Protein AF-0000000083315817 (afdb_homodimer)

Structure (mmCIF, N/CA/C/O backbone):
data_AF-0000000083315817-model_v1
#
loop_
_entity.id
_entity.type
_entity.pdbx_description
1 polymer 'Type II toxin-antitoxin system VapB family antitoxin'
#
loop_
_atom_site.group_PDB
_atom_site.id
_atom_site.type_symbol
_atom_site.label_atom_id
_atom_site.label_alt_id
_atom_site.label_comp_id
_atom_site.label_asym_id
_atom_site.label_entity_id
_atom_site.label_seq_id
_atom_site.pdbx_PDB_ins_code
_atom_site.Cartn_x
_atom_site.Cartn_y
_atom_site.Cartn_z
_atom_site.occupancy
_atom_site.B_iso_or_equiv
_atom_site.auth_seq_id
_atom_site.auth_comp_id
_atom_site.auth_asym_id
_atom_site.auth_atom_id
_atom_site.pdbx_PDB_model_num
ATOM 1 N N . MET A 1 1 ? 5.855 -12.477 -16.562 1 81.88 1 MET A N 1
ATOM 2 C CA . MET A 1 1 ? 6.496 -13.617 -15.906 1 81.88 1 MET A CA 1
ATOM 3 C C . MET A 1 1 ? 5.508 -14.367 -15.016 1 81.88 1 MET A C 1
ATOM 5 O O . MET A 1 1 ? 4.656 -13.742 -14.375 1 81.88 1 MET A O 1
ATOM 9 N N . ARG A 1 2 ? 5.57 -15.672 -15.18 1 90.31 2 ARG A N 1
ATOM 10 C CA . ARG A 1 2 ? 4.695 -16.484 -14.344 1 90.31 2 ARG A CA 1
ATOM 11 C C . ARG A 1 2 ? 5.289 -16.656 -12.945 1 90.31 2 ARG A C 1
ATOM 13 O O . ARG A 1 2 ? 6.488 -16.891 -12.805 1 90.31 2 ARG A O 1
ATOM 20 N N . THR A 1 3 ? 4.445 -16.438 -11.906 1 89.5 3 THR A N 1
ATOM 21 C CA . THR A 1 3 ? 4.875 -16.578 -10.516 1 89.5 3 THR A CA 1
ATOM 22 C C . THR A 1 3 ? 4.02 -17.609 -9.789 1 89.5 3 THR A C 1
ATOM 24 O O . THR A 1 3 ? 2.791 -17.5 -9.773 1 89.5 3 THR A O 1
ATOM 27 N N . ASN A 1 4 ? 4.773 -18.562 -9.234 1 91.94 4 ASN A N 1
ATOM 28 C CA . ASN A 1 4 ? 4.133 -19.578 -8.406 1 91.94 4 ASN A CA 1
ATOM 29 C C . ASN A 1 4 ? 4.473 -19.391 -6.93 1 91.94 4 ASN A C 1
ATOM 31 O O . ASN A 1 4 ? 5.605 -19.625 -6.512 1 91.94 4 ASN A O 1
ATOM 35 N N . VAL A 1 5 ? 3.463 -18.906 -6.227 1 93.31 5 VAL A N 1
ATOM 36 C CA . VAL A 1 5 ? 3.754 -18.562 -4.836 1 93.31 5 VAL A CA 1
ATOM 37 C C . VAL A 1 5 ? 2.604 -19.016 -3.941 1 93.31 5 VAL A C 1
ATOM 39 O O . VAL A 1 5 ? 1.459 -19.109 -4.391 1 93.31 5 VAL A O 1
ATOM 42 N N . VAL A 1 6 ? 3.006 -19.375 -2.689 1 94.88 6 VAL A N 1
ATOM 43 C CA . VAL A 1 6 ? 2.004 -19.688 -1.674 1 94.88 6 VAL A CA 1
ATOM 44 C C . VAL A 1 6 ? 1.582 -18.422 -0.954 1 94.88 6 VAL A C 1
ATOM 46 O O . VAL A 1 6 ? 2.416 -17.719 -0.37 1 94.88 6 VAL A O 1
ATOM 49 N N . ILE A 1 7 ? 0.255 -18.094 -1.147 1 94.62 7 ILE A N 1
ATOM 50 C CA . ILE A 1 7 ? -0.28 -16.875 -0.54 1 94.62 7 ILE A CA 1
ATOM 51 C C . ILE A 1 7 ? -1.338 -17.25 0.499 1 94.62 7 ILE A C 1
ATOM 53 O O . ILE A 1 7 ? -2.086 -18.203 0.319 1 94.62 7 ILE A O 1
ATOM 57 N N . ASP A 1 8 ? -1.273 -16.516 1.624 1 95.81 8 ASP A N 1
ATOM 58 C CA . ASP A 1 8 ? -2.332 -16.672 2.615 1 95.81 8 ASP A CA 1
ATOM 59 C C . ASP A 1 8 ? -3.707 -16.453 1.993 1 95.81 8 ASP A C 1
ATOM 61 O O . ASP A 1 8 ? -4.008 -15.352 1.523 1 95.81 8 ASP A O 1
ATOM 65 N N . GLU A 1 9 ? -4.535 -17.453 2.107 1 94.94 9 GLU A N 1
ATOM 66 C CA . GLU A 1 9 ? -5.848 -17.406 1.471 1 94.94 9 GLU A CA 1
ATOM 67 C C . GLU A 1 9 ? -6.723 -16.312 2.072 1 94.94 9 GLU A C 1
ATOM 69 O O . GLU A 1 9 ? -7.453 -15.633 1.353 1 94.94 9 GLU A O 1
ATOM 74 N N . GLN A 1 10 ? -6.656 -16.203 3.33 1 96.38 10 GLN A N 1
ATOM 75 C CA . GLN A 1 10 ? -7.453 -15.195 4.012 1 96.38 10 GLN A CA 1
ATOM 76 C C . GLN A 1 10 ? -7.023 -13.789 3.598 1 96.38 10 GLN A C 1
ATOM 78 O O . GLN A 1 10 ? -7.863 -12.914 3.381 1 96.38 10 GLN A O 1
ATOM 83 N N . LEU A 1 11 ? -5.758 -13.586 3.486 1 97 11 LEU A N 1
ATOM 84 C CA . LEU A 1 11 ? -5.195 -12.312 3.068 1 97 11 LEU A CA 1
ATOM 85 C C . LEU A 1 11 ? -5.637 -11.961 1.651 1 97 11 LEU A C 1
ATOM 87 O O . LEU A 1 11 ? -6.062 -10.836 1.391 1 97 11 LEU A O 1
ATOM 91 N N .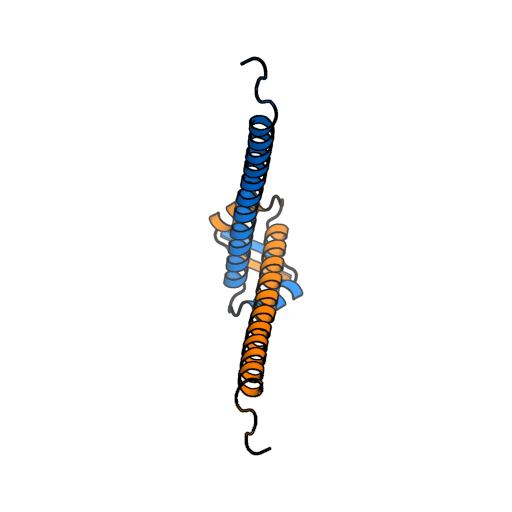 MET A 1 12 ? -5.629 -12.938 0.796 1 96.69 12 MET A N 1
ATOM 92 C CA . MET A 1 12 ? -6.023 -12.75 -0.597 1 96.69 12 MET A CA 1
ATOM 93 C C . MET A 1 12 ? -7.512 -12.438 -0.702 1 96.69 12 MET A C 1
ATOM 95 O O . MET A 1 12 ? -7.91 -11.531 -1.437 1 96.69 12 MET A O 1
ATOM 99 N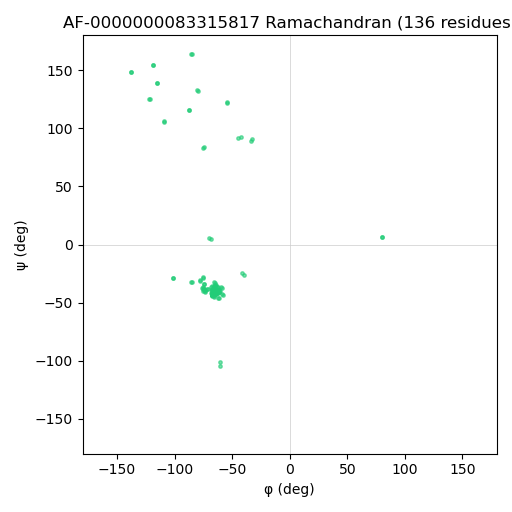 N . ALA A 1 13 ? -8.297 -13.172 0.07 1 96.31 13 ALA A N 1
ATOM 100 C CA . ALA A 1 13 ? -9.75 -12.984 0.051 1 96.31 13 ALA A CA 1
ATOM 101 C C . ALA A 1 13 ? -10.125 -11.578 0.519 1 96.31 13 ALA A C 1
ATOM 103 O O . ALA A 1 13 ? -10.984 -10.93 -0.083 1 96.31 13 ALA A O 1
ATOM 104 N N . GLN A 1 14 ? -9.43 -11.164 1.504 1 97.81 14 GLN A N 1
ATOM 105 C CA . GLN A 1 14 ? -9.695 -9.836 2.045 1 97.81 14 GLN A CA 1
ATOM 106 C C . GLN A 1 14 ? -9.305 -8.75 1.047 1 97.81 14 GLN A C 1
ATOM 108 O O . GLN A 1 14 ? -10.047 -7.773 0.862 1 97.81 14 GLN A O 1
ATOM 113 N N . ALA A 1 15 ? -8.211 -8.875 0.369 1 98.19 15 ALA A N 1
ATOM 114 C CA . ALA A 1 15 ? -7.73 -7.906 -0.613 1 98.19 15 ALA A CA 1
ATOM 115 C C . ALA A 1 15 ? -8.672 -7.828 -1.813 1 98.19 15 ALA A C 1
ATOM 117 O O . ALA A 1 15 ? -8.945 -6.742 -2.322 1 98.19 15 ALA A O 1
ATOM 118 N N . LEU A 1 16 ? -9.195 -9 -2.141 1 96.94 16 LEU A N 1
ATOM 119 C CA . LEU A 1 16 ? -10.141 -9.055 -3.246 1 96.94 16 LEU A CA 1
ATOM 120 C C . LEU A 1 16 ? -11.43 -8.312 -2.895 1 96.94 16 LEU A C 1
ATOM 122 O O . LEU A 1 16 ? -11.93 -7.52 -3.691 1 96.94 16 LEU A O 1
ATOM 126 N N . ALA A 1 17 ? -11.859 -8.516 -1.736 1 96.81 17 ALA A N 1
ATOM 127 C CA . ALA A 1 17 ? -13.117 -7.938 -1.277 1 96.81 17 ALA A CA 1
ATOM 128 C C . ALA A 1 17 ? -13.016 -6.418 -1.181 1 96.81 17 ALA A C 1
ATOM 130 O O . ALA A 1 17 ? -13.938 -5.703 -1.588 1 96.81 17 ALA A O 1
ATOM 131 N N . LEU A 1 18 ? -11.891 -5.977 -0.734 1 97 18 LEU A N 1
ATOM 132 C CA . LEU A 1 18 ? -11.734 -4.555 -0.456 1 97 18 LEU A CA 1
ATOM 133 C C . LEU A 1 18 ? -11.336 -3.795 -1.717 1 97 18 LEU A C 1
ATOM 135 O O . LEU A 1 18 ? -11.68 -2.623 -1.878 1 97 18 LEU A O 1
ATOM 139 N N . SER A 1 19 ? -10.617 -4.355 -2.617 1 96.75 19 SER A N 1
ATOM 140 C CA . SER A 1 19 ? -10.078 -3.672 -3.789 1 96.75 19 SER A CA 1
ATOM 141 C C . SER A 1 19 ? -11.156 -3.488 -4.859 1 96.75 19 SER A C 1
ATOM 143 O O . SER A 1 19 ? -11.055 -2.586 -5.695 1 96.75 19 SER A O 1
ATOM 145 N N . GLY A 1 20 ? -12.102 -4.438 -4.902 1 95.25 20 GLY A N 1
ATOM 146 C CA . GLY A 1 20 ? -13.133 -4.402 -5.922 1 95.25 20 GLY A CA 1
ATOM 147 C C . GLY A 1 20 ? -12.664 -4.949 -7.262 1 95.25 20 GLY A C 1
ATOM 148 O O . GLY A 1 20 ? -13.336 -4.758 -8.281 1 95.25 20 GLY A O 1
ATOM 149 N N . LEU A 1 21 ? -11.531 -5.457 -7.254 1 96.31 21 LEU A N 1
ATOM 150 C CA . LEU A 1 21 ? -11.008 -6.047 -8.477 1 96.31 21 LEU A CA 1
ATOM 151 C C . LEU A 1 21 ? -11.469 -7.492 -8.625 1 96.31 21 LEU A C 1
ATOM 153 O O . LEU A 1 21 ? -11.859 -8.125 -7.645 1 96.31 21 LEU A O 1
ATOM 157 N N . ARG A 1 22 ? -11.359 -8.016 -9.781 1 95 22 ARG A N 1
ATOM 158 C CA . ARG A 1 22 ? -12.008 -9.281 -10.086 1 95 22 ARG A CA 1
ATOM 159 C C . ARG A 1 22 ? -11 -10.43 -10.047 1 95 22 ARG A C 1
ATOM 161 O O . ARG A 1 22 ? -11.367 -11.57 -9.766 1 95 22 ARG A O 1
ATOM 168 N N . THR A 1 23 ? -9.727 -10.086 -10.359 1 95.5 23 THR A N 1
ATOM 169 C CA . THR A 1 23 ? -8.781 -11.18 -10.477 1 95.5 23 THR A CA 1
ATOM 170 C C . THR A 1 23 ? -7.656 -11.047 -9.453 1 95.5 23 THR A C 1
ATOM 172 O O . THR A 1 23 ? -7.297 -9.938 -9.062 1 95.5 23 THR A O 1
ATOM 175 N N . LYS A 1 24 ? -7.129 -12.141 -9.148 1 94.31 24 LYS A N 1
ATOM 176 C CA . LYS A 1 24 ? -6 -12.18 -8.227 1 94.31 24 LYS A CA 1
ATOM 177 C C . LYS A 1 24 ? -4.797 -11.43 -8.797 1 94.31 24 LYS A C 1
ATOM 179 O O . LYS A 1 24 ? -4.09 -10.727 -8.07 1 94.31 24 LYS A O 1
ATOM 184 N N . ARG A 1 25 ? -4.645 -11.562 -10.086 1 95.31 25 ARG A N 1
ATOM 185 C CA . ARG A 1 25 ? -3.551 -10.875 -10.766 1 95.31 25 ARG A CA 1
ATOM 186 C C . ARG A 1 25 ? -3.678 -9.359 -10.625 1 95.31 25 ARG A C 1
ATOM 188 O O . ARG A 1 25 ? -2.707 -8.68 -10.289 1 95.31 25 ARG A O 1
ATOM 195 N N . ALA A 1 26 ? -4.859 -8.914 -10.852 1 96.94 26 ALA A N 1
ATOM 196 C CA . ALA A 1 26 ? -5.109 -7.473 -10.773 1 96.94 26 ALA A CA 1
ATOM 197 C C . ALA A 1 26 ? -4.906 -6.961 -9.352 1 96.94 26 ALA A C 1
ATOM 199 O O . ALA A 1 26 ? -4.344 -5.883 -9.148 1 96.94 26 ALA A O 1
ATOM 200 N N . VAL A 1 27 ? -5.301 -7.727 -8.391 1 97.75 27 VAL A N 1
ATOM 201 C CA . VAL A 1 27 ? -5.18 -7.348 -6.984 1 97.75 27 VAL A CA 1
ATOM 202 C C . VAL A 1 27 ? -3.707 -7.305 -6.586 1 97.75 27 VAL A C 1
ATOM 204 O O . VAL A 1 27 ? -3.258 -6.355 -5.945 1 97.75 27 VAL A O 1
ATOM 207 N N . ILE A 1 28 ? -2.949 -8.258 -6.98 1 97.56 28 ILE A N 1
ATOM 208 C CA . ILE A 1 28 ? -1.533 -8.344 -6.645 1 97.56 28 ILE A CA 1
ATOM 209 C C . ILE A 1 28 ? -0.776 -7.191 -7.305 1 97.56 28 ILE A C 1
ATOM 211 O O . ILE A 1 28 ? 0.06 -6.547 -6.668 1 97.56 28 ILE A O 1
ATOM 215 N N . GLU A 1 29 ? -1.152 -6.926 -8.523 1 97.56 29 GLU A N 1
ATOM 216 C CA . GLU A 1 29 ? -0.488 -5.828 -9.219 1 97.56 29 GLU A CA 1
ATOM 217 C C . GLU A 1 29 ? -0.802 -4.484 -8.562 1 97.56 29 GLU A C 1
ATOM 219 O O . GLU A 1 29 ? 0.084 -3.645 -8.406 1 97.56 29 GLU A O 1
ATOM 224 N N . GLU A 1 30 ? -2.008 -4.305 -8.141 1 98.19 30 GLU A N 1
ATOM 225 C CA . GLU A 1 30 ? -2.385 -3.08 -7.441 1 98.19 30 GLU A CA 1
ATOM 226 C C . GLU A 1 30 ? -1.655 -2.963 -6.105 1 98.19 30 GLU A C 1
ATOM 228 O O . GLU A 1 30 ? -1.188 -1.884 -5.738 1 98.19 30 GLU A O 1
ATOM 233 N N . ALA A 1 31 ? -1.541 -4.055 -5.41 1 98.62 31 ALA A N 1
ATOM 234 C CA . ALA A 1 31 ? -0.864 -4.102 -4.117 1 98.62 31 ALA A CA 1
ATOM 235 C C . ALA A 1 31 ? 0.617 -3.762 -4.262 1 98.62 31 ALA A C 1
ATOM 237 O O . ALA A 1 31 ? 1.165 -2.994 -3.467 1 98.62 31 ALA A O 1
ATOM 238 N N . LEU A 1 32 ? 1.197 -4.305 -5.281 1 98.31 32 LEU A N 1
ATOM 239 C CA . LEU A 1 32 ? 2.611 -4.039 -5.531 1 98.31 32 LEU A CA 1
ATOM 240 C C . LEU A 1 32 ? 2.836 -2.578 -5.895 1 98.31 32 LEU A C 1
ATOM 242 O O . LEU A 1 32 ? 3.793 -1.957 -5.426 1 98.31 32 LEU A O 1
ATOM 246 N N . ARG A 1 33 ? 1.927 -2.039 -6.68 1 98.56 33 ARG A N 1
ATOM 247 C CA . ARG A 1 33 ? 2.037 -0.635 -7.059 1 98.56 33 ARG A CA 1
ATOM 248 C C . ARG A 1 33 ? 1.924 0.274 -5.84 1 98.56 33 ARG A C 1
ATOM 250 O O . ARG A 1 33 ? 2.652 1.261 -5.727 1 98.56 33 ARG A O 1
ATOM 257 N N . LEU A 1 34 ? 1.078 -0.086 -4.992 1 98.44 34 LEU A N 1
ATOM 258 C CA . LEU A 1 34 ? 0.886 0.689 -3.77 1 98.44 34 LEU A CA 1
ATOM 259 C C . LEU A 1 34 ? 2.117 0.603 -2.873 1 98.44 34 LEU A C 1
ATOM 261 O O . LEU A 1 34 ? 2.553 1.61 -2.312 1 98.44 34 LEU A O 1
ATOM 265 N N . LEU A 1 35 ? 2.635 -0.564 -2.76 1 98.5 35 LEU A N 1
ATOM 266 C CA . LEU A 1 35 ? 3.842 -0.77 -1.966 1 98.5 35 LEU A CA 1
ATOM 267 C C . LEU A 1 35 ? 4.988 0.088 -2.488 1 98.5 35 LEU A C 1
ATOM 269 O O . LEU A 1 35 ? 5.68 0.746 -1.71 1 98.5 35 LEU A O 1
ATOM 273 N N . ILE A 1 36 ? 5.117 0.122 -3.809 1 98.5 36 ILE A N 1
ATOM 274 C CA . ILE A 1 36 ? 6.195 0.876 -4.445 1 98.5 36 ILE A CA 1
ATOM 275 C C . ILE A 1 36 ? 5.996 2.369 -4.191 1 98.5 36 ILE A C 1
ATOM 277 O O . ILE A 1 36 ? 6.934 3.068 -3.797 1 98.5 36 ILE A O 1
ATOM 281 N N . ARG A 1 37 ? 4.777 2.826 -4.355 1 98.06 37 ARG A N 1
ATOM 282 C CA . ARG A 1 37 ? 4.457 4.238 -4.16 1 98.06 37 ARG A CA 1
ATOM 283 C C . ARG A 1 37 ? 4.746 4.672 -2.729 1 98.06 37 ARG A C 1
ATOM 285 O O . ARG A 1 37 ? 5.352 5.719 -2.5 1 98.06 37 ARG A O 1
ATOM 292 N N . LEU A 1 38 ? 4.395 3.795 -1.809 1 97.44 38 LEU A N 1
ATOM 293 C CA . LEU A 1 38 ? 4.551 4.148 -0.402 1 97.44 38 LEU A CA 1
ATOM 294 C C . LEU A 1 38 ? 6.023 4.125 0.002 1 97.44 38 LEU A C 1
ATOM 296 O O . LEU A 1 38 ? 6.48 4.996 0.748 1 97.44 38 LEU A O 1
ATOM 300 N N . LYS A 1 39 ? 6.703 3.162 -0.513 1 97.38 39 LYS A N 1
ATOM 301 C CA . LYS A 1 39 ? 8.125 3.07 -0.194 1 97.38 39 LYS A CA 1
ATOM 302 C C . LYS A 1 39 ? 8.906 4.234 -0.8 1 97.38 39 LYS A C 1
ATOM 304 O O . LYS A 1 39 ? 9.82 4.77 -0.173 1 97.38 39 LYS A O 1
ATOM 309 N N . GLN A 1 40 ? 8.578 4.664 -2.006 1 97.12 40 GLN A N 1
ATOM 310 C CA . GLN A 1 40 ? 9.195 5.824 -2.639 1 97.12 40 GLN A CA 1
ATOM 311 C C . GLN A 1 40 ? 8.914 7.098 -1.843 1 97.12 40 GLN A C 1
ATOM 313 O O . GLN A 1 40 ? 9.812 7.914 -1.63 1 97.12 40 GLN A O 1
ATOM 318 N N . GLN A 1 41 ? 7.719 7.223 -1.367 1 96.75 41 GLN A N 1
ATOM 319 C CA . GLN A 1 41 ? 7.34 8.375 -0.559 1 96.75 41 GLN A CA 1
ATOM 320 C C . GLN A 1 41 ? 8.102 8.398 0.763 1 96.75 41 GLN A C 1
ATOM 322 O O . GLN A 1 41 ? 8.516 9.461 1.231 1 96.75 41 GLN A O 1
ATOM 327 N N . GLU A 1 42 ? 8.25 7.273 1.307 1 95.25 42 GLU A N 1
ATOM 328 C CA . GLU A 1 42 ? 9 7.148 2.555 1 95.25 42 GLU A CA 1
ATOM 329 C C . GLU A 1 42 ? 10.453 7.57 2.371 1 95.25 42 GLU A C 1
ATOM 331 O O . GLU A 1 42 ? 11.031 8.211 3.25 1 95.25 42 GLU A O 1
ATOM 336 N N . GLN A 1 43 ? 10.969 7.215 1.23 1 94.31 43 GLN A N 1
ATOM 337 C CA . GLN A 1 43 ? 12.344 7.59 0.928 1 94.31 43 GLN A CA 1
ATOM 338 C C . GLN A 1 43 ? 12.484 9.102 0.769 1 94.31 43 GLN A C 1
ATOM 340 O O . GLN A 1 43 ? 13.461 9.695 1.237 1 94.31 43 GLN A O 1
ATOM 345 N N . VAL A 1 44 ? 11.5 9.664 0.146 1 93.31 44 VAL A N 1
ATOM 346 C CA . VAL A 1 44 ? 11.5 11.102 -0.062 1 93.31 44 VAL A CA 1
ATOM 347 C C . VAL A 1 44 ? 11.344 11.82 1.279 1 93.31 44 VAL A C 1
ATOM 349 O O . VAL A 1 44 ? 12.047 12.797 1.552 1 93.31 44 VAL A O 1
ATOM 352 N N . ARG A 1 45 ? 10.469 11.32 2.164 1 94.25 45 ARG A N 1
ATOM 353 C CA . ARG A 1 45 ? 10.25 11.906 3.482 1 94.25 45 ARG A CA 1
ATOM 354 C C . ARG A 1 45 ? 11.508 11.82 4.34 1 94.25 45 ARG A C 1
ATOM 356 O O . ARG A 1 45 ? 11.836 12.758 5.062 1 94.25 45 ARG A O 1
ATOM 363 N N . ALA A 1 46 ? 12.141 10.703 4.191 1 91.81 46 ALA A N 1
ATOM 364 C CA . ALA A 1 46 ? 13.367 10.492 4.953 1 91.81 46 ALA A CA 1
ATOM 365 C C . ALA A 1 46 ? 14.445 11.484 4.535 1 91.81 46 ALA A C 1
ATOM 367 O O . ALA A 1 46 ? 15.18 12.008 5.379 1 91.81 46 ALA A O 1
ATOM 368 N N . LEU A 1 47 ? 14.484 11.836 3.271 1 89.94 47 LEU A N 1
ATOM 369 C CA . LEU A 1 47 ? 15.469 12.773 2.736 1 89.94 47 LEU A CA 1
ATOM 370 C C . LEU A 1 47 ? 15.141 14.203 3.146 1 89.94 47 LEU A C 1
ATOM 372 O O . LEU A 1 47 ? 16.031 14.977 3.48 1 89.94 47 LEU A O 1
ATOM 376 N N . ARG A 1 48 ? 13.852 14.484 3.133 1 88.38 48 ARG A N 1
ATOM 377 C CA . ARG A 1 48 ? 13.406 15.82 3.533 1 88.38 48 ARG A CA 1
ATOM 378 C C . ARG A 1 48 ? 13.672 16.062 5.016 1 88.38 48 ARG A C 1
ATOM 380 O O . ARG A 1 48 ? 14.031 17.172 5.414 1 88.38 48 ARG A O 1
ATOM 387 N N . GLY A 1 49 ? 13.461 15.047 5.773 1 85.5 49 GLY A N 1
ATOM 388 C CA . GLY A 1 49 ? 13.766 15.164 7.191 1 85.5 49 GLY A CA 1
ATOM 389 C C . GLY A 1 49 ? 15.227 15.453 7.469 1 85.5 49 GLY A C 1
ATOM 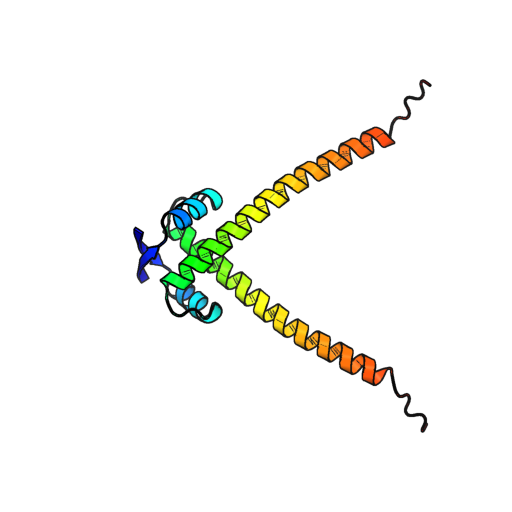390 O O . GLY A 1 49 ? 15.555 16.266 8.328 1 85.5 49 GLY A O 1
ATOM 391 N N . GLN A 1 50 ? 15.914 14.82 6.711 1 86.56 50 GLN A N 1
ATOM 392 C CA . GLN A 1 50 ? 17.344 15.023 6.859 1 86.56 50 GLN A CA 1
ATOM 393 C C . GLN A 1 50 ? 17.75 16.438 6.43 1 86.56 50 GLN A C 1
ATOM 395 O O . GLN A 1 50 ? 18.594 17.062 7.074 1 86.56 50 GLN A O 1
ATOM 400 N N . LEU A 1 51 ? 17.094 16.922 5.418 1 84.38 51 LEU A N 1
ATOM 401 C CA . LEU A 1 51 ? 17.406 18.25 4.895 1 84.38 51 LEU A CA 1
ATOM 402 C C . LEU A 1 51 ? 16.891 19.328 5.832 1 84.38 51 LEU A C 1
ATOM 404 O O . LEU A 1 51 ? 17.547 20.359 6.023 1 84.38 51 LEU A O 1
ATOM 408 N N . SER A 1 52 ? 15.672 19.109 6.379 1 78.38 52 SER A N 1
ATOM 409 C CA . SER A 1 52 ? 15.078 20.078 7.305 1 78.38 52 SER A CA 1
ATOM 410 C C . SER A 1 52 ? 15.875 20.172 8.602 1 78.38 52 SER A C 1
ATOM 412 O O . SER A 1 52 ? 16.031 21.25 9.164 1 78.38 52 SER A O 1
ATOM 414 N N . TRP A 1 53 ? 16.344 19.141 9.016 1 80.62 53 TRP A N 1
ATOM 415 C CA . TRP A 1 53 ? 17.172 19.125 10.211 1 80.62 53 TRP A CA 1
ATOM 416 C C . TRP A 1 53 ? 18.484 19.891 9.984 1 80.62 53 TRP A C 1
ATOM 418 O O . TRP A 1 53 ? 18.938 20.625 10.859 1 80.62 53 TRP A O 1
ATOM 428 N N . GLU A 1 54 ? 18.891 19.734 8.805 1 75.25 54 GLU A N 1
ATOM 429 C CA . GLU A 1 54 ? 20.109 20.438 8.445 1 75.25 54 GLU A CA 1
ATOM 430 C C . GLU A 1 54 ? 19.859 21.938 8.258 1 75.25 54 GLU A C 1
ATOM 432 O O . GLU A 1 54 ? 20.672 22.766 8.648 1 75.25 54 GLU A O 1
ATOM 437 N N . GLY A 1 55 ? 18.766 22.203 7.699 1 71.31 55 GLY A N 1
ATOM 438 C CA . GLY A 1 55 ? 18.406 23.609 7.512 1 71.31 55 GLY A CA 1
ATOM 439 C C . GLY A 1 55 ? 18.188 24.344 8.812 1 71.31 55 GLY A C 1
ATOM 440 O O . GLY A 1 55 ? 18.641 25.469 8.977 1 71.31 55 GLY A O 1
ATOM 441 N N . ASP A 1 56 ? 17.562 23.688 9.664 1 76 56 ASP A N 1
ATOM 442 C CA . ASP A 1 56 ? 17.312 24.281 10.969 1 76 56 ASP A CA 1
ATOM 443 C C . ASP A 1 56 ? 18.594 24.469 11.758 1 76 56 ASP A C 1
ATOM 445 O O . ASP A 1 56 ? 18.797 25.5 12.406 1 76 56 ASP A O 1
ATOM 449 N N . LEU A 1 57 ? 19.484 23.484 11.781 1 70.69 57 LEU A N 1
ATOM 450 C CA . LEU A 1 57 ? 20.766 23.578 12.477 1 70.69 57 LEU A CA 1
ATOM 451 C C . LEU A 1 57 ? 21.594 24.734 11.945 1 70.69 57 LEU A C 1
ATOM 453 O O . LEU A 1 57 ? 22.25 25.438 12.711 1 70.69 57 LEU A O 1
ATOM 457 N N . ASN A 1 58 ? 21.531 24.953 10.68 1 69.88 58 ASN A N 1
ATOM 458 C CA . ASN A 1 58 ? 22.266 26.047 10.055 1 69.88 58 ASN A CA 1
ATOM 459 C C . ASN A 1 58 ? 21.672 27.406 10.406 1 69.88 58 ASN A C 1
ATOM 461 O O . ASN A 1 58 ? 22.391 28.375 10.648 1 69.88 58 ASN A O 1
ATOM 465 N N . ALA A 1 59 ? 20.391 27.359 10.445 1 68.25 59 ALA A N 1
ATOM 466 C CA . ALA A 1 59 ? 19.688 28.594 10.797 1 68.25 59 ALA A CA 1
ATOM 467 C C . ALA A 1 59 ? 19.953 28.984 12.25 1 68.25 59 ALA A C 1
ATOM 469 O O . ALA A 1 59 ? 20.172 30.156 12.555 1 68.25 59 ALA A O 1
ATOM 470 N N . LEU A 1 60 ? 19.938 28.031 13.172 1 68.44 60 LEU A N 1
ATOM 471 C CA . LEU A 1 60 ? 20.234 28.281 14.578 1 68.44 60 LEU A CA 1
ATOM 472 C C . LEU A 1 60 ? 21.688 28.703 14.773 1 68.44 60 LEU A C 1
ATOM 474 O O . LEU A 1 60 ? 21.984 29.547 15.633 1 68.44 60 LEU A O 1
ATOM 478 N N . ARG A 1 61 ? 22.484 28.172 13.945 1 70.12 61 ARG A N 1
ATOM 479 C CA . ARG A 1 61 ? 23.891 28.562 14.023 1 70.12 61 ARG A CA 1
ATOM 480 C C . ARG A 1 61 ? 24.109 29.969 13.461 1 70.12 61 ARG A C 1
ATOM 482 O O . ARG A 1 61 ? 24.938 30.719 13.977 1 70.12 61 ARG A O 1
ATOM 489 N N . GLN A 1 62 ? 23.406 30.344 12.516 1 67.38 62 GLN A N 1
ATOM 490 C CA . GLN A 1 62 ? 23.531 31.688 11.93 1 67.38 62 GLN A CA 1
ATOM 491 C C . GLN A 1 62 ? 22.891 32.75 12.828 1 67.38 62 GLN A C 1
ATOM 493 O O . GLN A 1 62 ? 23.344 33.906 12.836 1 67.38 62 GLN A O 1
ATOM 498 N N . ASP A 1 63 ? 21.75 32.375 13.484 1 61.59 63 ASP A N 1
ATOM 499 C CA . ASP A 1 63 ? 21.078 33.344 14.352 1 61.59 63 ASP A CA 1
ATOM 500 C C . ASP A 1 63 ? 21.828 33.531 15.672 1 61.59 63 ASP A C 1
ATOM 502 O O . ASP A 1 63 ? 21.562 34.469 16.422 1 61.59 63 ASP A O 1
ATOM 506 N N . ARG A 1 64 ? 22.5 32.562 16.125 1 61.06 64 ARG A N 1
ATOM 507 C CA . ARG A 1 64 ? 23.25 32.75 17.359 1 61.06 64 ARG A CA 1
ATOM 508 C C . ARG A 1 64 ? 24.297 33.875 17.172 1 61.06 64 ARG A C 1
ATOM 510 O O . ARG A 1 64 ? 24.391 34.75 18.016 1 61.06 64 ARG A O 1
ATOM 517 N N . LEU A 1 65 ? 25.609 33.594 16.953 1 51.75 65 LEU A N 1
ATOM 518 C CA . LEU A 1 65 ? 26.766 34.438 17.312 1 51.75 65 LEU A CA 1
ATOM 519 C C . LEU A 1 65 ? 26.891 35.625 16.359 1 51.75 65 LEU A C 1
ATOM 521 O O . LEU A 1 65 ? 27.156 35.438 15.164 1 51.75 65 LEU A O 1
ATOM 525 N N . PRO A 1 66 ? 26.141 36.75 16.609 1 54 66 PRO A N 1
ATOM 526 C CA . PRO A 1 66 ? 26.734 37.938 16.016 1 54 66 PRO A CA 1
ATOM 527 C C . PRO A 1 66 ? 28.234 38.031 16.25 1 54 66 PRO A C 1
ATOM 529 O O . PRO A 1 66 ? 28.719 37.688 17.344 1 54 66 PRO A O 1
ATOM 532 N N . ASP A 1 67 ? 29.109 37.562 15.438 1 51.38 67 ASP A N 1
ATOM 533 C CA . ASP A 1 67 ? 30.516 37.844 15.727 1 51.38 67 ASP A CA 1
ATOM 534 C C . ASP A 1 67 ? 30.656 39.219 16.391 1 51.38 67 ASP A C 1
ATOM 536 O O . ASP A 1 67 ? 30.219 40.25 15.836 1 51.38 67 ASP A O 1
ATOM 540 N N . PRO A 1 68 ? 30.609 39.219 17.828 1 53.47 68 PRO A N 1
ATOM 541 C CA . PRO A 1 68 ? 30.797 40.531 18.469 1 53.47 68 PRO A CA 1
ATOM 542 C C . PRO A 1 68 ? 31.891 41.375 17.812 1 53.47 68 PRO A C 1
ATOM 544 O O . PRO A 1 68 ? 32.156 42.5 18.234 1 53.47 68 PRO A O 1
ATOM 547 N N . VAL A 1 69 ? 32.75 40.531 17.188 1 51.81 69 VAL A N 1
ATOM 548 C CA . VAL A 1 69 ? 33.938 41.344 16.969 1 51.81 69 VAL A CA 1
ATOM 549 C C . VAL A 1 69 ? 33.656 42.406 15.914 1 51.81 69 VAL A C 1
ATOM 551 O O . VAL A 1 69 ? 34.531 43.219 15.555 1 51.81 69 VAL A O 1
ATOM 554 N N . LYS A 1 70 ? 32.281 42.562 15.375 1 40 70 LYS A N 1
ATOM 555 C CA . LYS A 1 70 ? 32.406 43.875 14.766 1 40 70 LYS A CA 1
ATOM 556 C C . LYS A 1 70 ? 32.062 45 15.75 1 40 70 LYS A C 1
ATOM 558 O O . LYS A 1 70 ? 31.172 44.844 16.594 1 40 70 LYS A O 1
ATOM 563 N N . MET B 1 1 ? -2.455 -21.297 0.321 1 82.06 1 MET B N 1
ATOM 564 C CA . MET B 1 1 ? -2.943 -21.625 -1.017 1 82.06 1 MET B CA 1
ATOM 565 C C . MET B 1 1 ? -1.918 -21.234 -2.078 1 82.06 1 MET B C 1
ATOM 567 O O . MET B 1 1 ? -1.24 -20.219 -1.952 1 82.06 1 MET B O 1
ATOM 571 N N . ARG B 1 2 ? -1.759 -22.188 -2.982 1 90.5 2 ARG B N 1
ATOM 572 C CA . ARG B 1 2 ? -0.829 -21.891 -4.07 1 90.5 2 ARG B CA 1
ATOM 573 C C . ARG B 1 2 ? -1.487 -21.031 -5.141 1 90.5 2 ARG B C 1
ATOM 575 O O . ARG B 1 2 ? -2.641 -21.266 -5.508 1 90.5 2 ARG B O 1
ATOM 582 N N . THR B 1 3 ? -0.774 -19.969 -5.555 1 89.5 3 THR B N 1
ATOM 583 C CA . THR B 1 3 ? -1.276 -19.062 -6.582 1 89.5 3 THR B CA 1
ATOM 584 C C . THR B 1 3 ? -0.319 -19 -7.77 1 89.5 3 THR B C 1
ATOM 586 O O . THR B 1 3 ? 0.874 -18.734 -7.598 1 89.5 3 THR B O 1
ATOM 589 N N . ASN B 1 4 ? -0.946 -19.281 -8.922 1 92.12 4 ASN B N 1
ATOM 590 C CA . ASN B 1 4 ? -0.215 -19.172 -10.18 1 92.12 4 ASN B CA 1
ATOM 591 C C . ASN B 1 4 ? -0.693 -17.984 -11.008 1 92.12 4 ASN B C 1
ATOM 593 O O . ASN B 1 4 ? -1.796 -18 -11.555 1 92.12 4 ASN B O 1
ATOM 597 N N . VAL B 1 5 ? 0.172 -16.984 -10.992 1 93.5 5 VAL B N 1
ATOM 598 C CA . VAL B 1 5 ? -0.278 -15.75 -11.641 1 93.5 5 VAL B CA 1
ATOM 599 C C . VAL B 1 5 ? 0.859 -15.156 -12.469 1 93.5 5 VAL B C 1
ATOM 601 O O . VAL B 1 5 ? 2.035 -15.375 -12.164 1 93.5 5 VAL B O 1
ATOM 604 N N . VAL B 1 6 ? 0.427 -14.484 -13.578 1 94.94 6 VAL B N 1
ATOM 605 C CA . VAL B 1 6 ? 1.383 -13.734 -14.383 1 94.94 6 VAL B CA 1
ATOM 606 C C . VAL B 1 6 ? 1.527 -12.32 -13.828 1 94.94 6 VAL B C 1
ATOM 608 O O . VAL B 1 6 ? 0.546 -11.578 -13.734 1 94.94 6 VAL B O 1
ATOM 611 N N . ILE B 1 7 ? 2.789 -12.055 -13.344 1 94.62 7 ILE B N 1
ATOM 612 C CA . ILE B 1 7 ? 3.062 -10.742 -12.758 1 94.62 7 ILE B CA 1
ATOM 613 C C . ILE B 1 7 ? 4.086 -10 -13.609 1 94.62 7 ILE B C 1
ATOM 615 O O . ILE B 1 7 ? 4.996 -10.609 -14.172 1 94.62 7 ILE B O 1
ATOM 619 N N . ASP B 1 8 ? 3.812 -8.688 -13.773 1 95.75 8 ASP B N 1
ATOM 620 C CA . ASP B 1 8 ? 4.805 -7.852 -14.445 1 95.75 8 ASP B CA 1
ATOM 621 C C . ASP B 1 8 ? 6.168 -7.961 -13.766 1 95.75 8 ASP B C 1
ATOM 623 O O . ASP B 1 8 ? 6.316 -7.59 -12.594 1 95.75 8 ASP B O 1
ATOM 627 N N . GLU B 1 9 ? 7.129 -8.352 -14.539 1 95 9 GLU B N 1
ATOM 628 C CA . GLU B 1 9 ? 8.461 -8.602 -14 1 95 9 GLU B CA 1
ATOM 629 C C . GLU B 1 9 ? 9.094 -7.312 -13.469 1 95 9 GLU B C 1
ATOM 631 O O . GLU B 1 9 ? 9.758 -7.32 -12.43 1 95 9 GLU B O 1
ATOM 636 N N . GLN B 1 10 ? 8.914 -6.289 -14.188 1 96.44 10 GLN B N 1
ATOM 637 C CA . GLN B 1 10 ? 9.469 -5.004 -13.773 1 96.44 10 GLN B CA 1
ATOM 638 C C . GLN B 1 10 ? 8.844 -4.527 -12.469 1 96.44 10 GLN B C 1
ATOM 640 O O . GLN B 1 10 ? 9.547 -4.008 -11.594 1 96.44 10 GLN B O 1
ATOM 645 N N . LEU B 1 11 ? 7.586 -4.703 -12.344 1 97 11 LEU B N 1
ATOM 646 C CA . LEU B 1 11 ? 6.852 -4.324 -11.141 1 97 11 LEU B CA 1
ATOM 647 C C . LEU B 1 11 ? 7.34 -5.121 -9.938 1 97 11 LEU B C 1
ATOM 649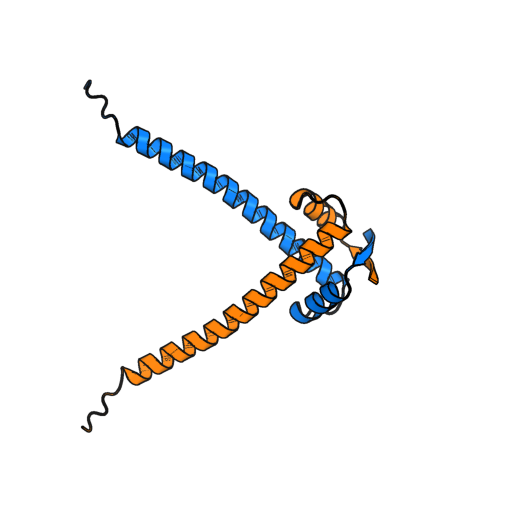 O O . LEU B 1 11 ? 7.594 -4.555 -8.875 1 97 11 LEU B O 1
ATOM 653 N N . MET B 1 12 ? 7.566 -6.383 -10.133 1 96.69 12 MET B N 1
ATOM 654 C CA . MET B 1 12 ? 8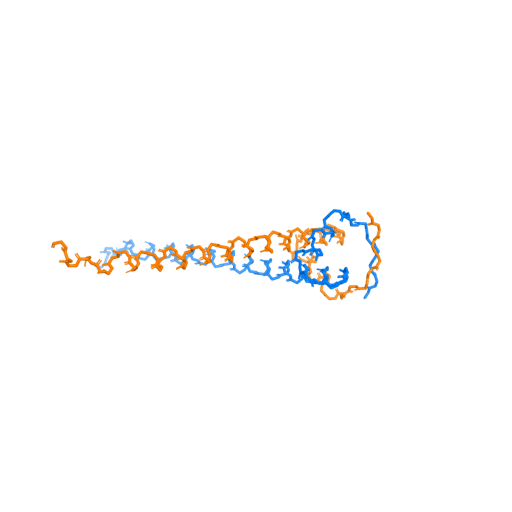.039 -7.27 -9.078 1 96.69 12 MET B CA 1
ATOM 655 C C . MET B 1 12 ? 9.453 -6.906 -8.656 1 96.69 12 MET B C 1
ATOM 657 O O . MET B 1 12 ? 9.758 -6.844 -7.461 1 96.69 12 MET B O 1
ATOM 661 N N . ALA B 1 13 ? 10.289 -6.641 -9.648 1 96.25 13 ALA B N 1
ATOM 662 C CA . ALA B 1 13 ? 11.68 -6.297 -9.383 1 96.25 13 ALA B CA 1
ATOM 663 C C . ALA B 1 13 ? 11.781 -5.004 -8.578 1 96.25 13 ALA B C 1
ATOM 665 O O . ALA B 1 13 ? 12.562 -4.918 -7.625 1 96.25 13 ALA B O 1
ATOM 666 N N . GLN B 1 14 ? 10.953 -4.098 -8.938 1 97.81 14 GLN B N 1
ATOM 667 C CA . GLN B 1 14 ? 10.945 -2.814 -8.242 1 97.81 14 GLN B CA 1
ATOM 668 C C . GLN B 1 14 ? 10.469 -2.971 -6.805 1 97.81 14 GLN B C 1
ATOM 670 O O . GLN B 1 14 ? 11.039 -2.389 -5.883 1 97.81 14 GLN B O 1
ATOM 675 N N . ALA B 1 15 ? 9.469 -3.752 -6.559 1 98.19 15 ALA B N 1
ATOM 676 C CA . ALA B 1 15 ? 8.906 -3.986 -5.227 1 98.19 15 ALA B CA 1
ATOM 677 C C . ALA B 1 15 ? 9.914 -4.703 -4.332 1 98.19 15 ALA B C 1
ATOM 679 O O . ALA B 1 15 ? 10.047 -4.371 -3.15 1 98.19 15 ALA B O 1
ATOM 680 N N . LEU B 1 16 ? 10.648 -5.586 -4.977 1 96.88 16 LEU B N 1
ATOM 681 C CA . LEU B 1 16 ? 11.68 -6.309 -4.242 1 96.88 16 LEU B CA 1
ATOM 682 C C . LEU B 1 16 ? 12.789 -5.363 -3.799 1 96.88 16 LEU B C 1
ATOM 684 O O . LEU B 1 16 ? 13.219 -5.398 -2.641 1 96.88 16 LEU B O 1
ATOM 688 N N . ALA B 1 17 ? 13.156 -4.523 -4.648 1 96.81 17 ALA B N 1
ATOM 689 C CA . ALA B 1 17 ? 14.258 -3.602 -4.398 1 96.81 17 ALA B CA 1
ATOM 690 C C . ALA B 1 17 ? 13.898 -2.602 -3.303 1 96.81 17 ALA B C 1
ATOM 692 O O . ALA B 1 17 ? 14.711 -2.314 -2.424 1 96.81 17 ALA B O 1
ATOM 693 N N . LEU B 1 18 ? 12.68 -2.178 -3.346 1 97 18 LEU B N 1
ATOM 694 C CA . LEU B 1 18 ? 12.266 -1.109 -2.443 1 97 18 LEU B CA 1
ATOM 695 C C . LEU B 1 18 ? 11.852 -1.672 -1.09 1 97 18 LEU B C 1
ATOM 697 O O . LEU B 1 18 ? 12.016 -1.011 -0.061 1 97 18 LEU B O 1
ATOM 701 N N . SER B 1 19 ? 11.312 -2.832 -1.002 1 96.69 19 SER B N 1
ATOM 702 C CA . SER B 1 19 ? 10.773 -3.398 0.23 1 96.69 19 SER B CA 1
ATOM 703 C C . SER B 1 19 ? 11.883 -3.926 1.13 1 96.69 19 SER B C 1
ATOM 705 O O . SER B 1 19 ? 11.711 -4.027 2.346 1 96.69 19 SER B O 1
ATOM 707 N N . GLY B 1 20 ? 12.969 -4.383 0.484 1 95.19 20 GLY B N 1
ATOM 708 C CA . GLY B 1 20 ? 14.062 -4.973 1.239 1 95.19 20 GLY B CA 1
ATOM 709 C C . GLY B 1 20 ? 13.812 -6.414 1.634 1 95.19 20 GLY B C 1
ATOM 710 O O . GLY B 1 20 ? 14.523 -6.969 2.473 1 95.19 20 GLY B O 1
ATOM 711 N N . LEU B 1 21 ? 12.781 -6.914 1.162 1 96.25 21 LEU B N 1
ATOM 712 C CA . LEU B 1 21 ? 12.461 -8.305 1.446 1 96.25 21 LEU B CA 1
ATOM 713 C C . LEU B 1 21 ? 13.172 -9.242 0.469 1 96.25 21 LEU B C 1
ATOM 715 O O . LEU B 1 21 ? 13.578 -8.812 -0.616 1 96.25 21 LEU B O 1
ATOM 719 N N . ARG B 1 22 ? 13.234 -10.469 0.796 1 94.88 22 ARG B N 1
ATOM 720 C CA . ARG B 1 22 ? 14.102 -11.383 0.067 1 94.88 22 ARG B CA 1
ATOM 721 C C . ARG B 1 22 ? 13.305 -12.234 -0.915 1 94.88 22 ARG B C 1
ATOM 723 O O . ARG B 1 22 ? 13.836 -12.664 -1.942 1 94.88 22 ARG B O 1
ATOM 730 N N . THR B 1 23 ? 12.008 -12.477 -0.546 1 95.38 23 THR B N 1
ATOM 731 C CA . THR B 1 23 ? 11.266 -13.414 -1.387 1 95.38 23 THR B CA 1
ATOM 732 C C . THR B 1 23 ? 10.062 -12.727 -2.021 1 95.38 23 THR B C 1
ATOM 734 O O . THR B 1 23 ? 9.492 -11.797 -1.446 1 95.38 23 THR B O 1
ATOM 737 N N . LYS B 1 24 ? 9.711 -13.273 -3.088 1 94.25 24 LYS B N 1
ATOM 738 C CA . LYS B 1 24 ? 8.531 -12.781 -3.795 1 94.25 24 LYS B CA 1
ATOM 739 C C . LYS B 1 24 ? 7.27 -12.961 -2.951 1 94.25 24 LYS B C 1
ATOM 741 O O . LYS B 1 24 ? 6.398 -12.086 -2.932 1 94.25 24 LYS B O 1
ATOM 746 N N . ARG B 1 25 ? 7.246 -14.047 -2.238 1 95.31 25 ARG B N 1
ATOM 747 C CA . ARG B 1 25 ? 6.109 -14.328 -1.366 1 95.31 25 ARG B CA 1
ATOM 748 C C . ARG B 1 25 ? 5.973 -13.266 -0.285 1 95.31 25 ARG B C 1
ATOM 750 O O . ARG B 1 25 ? 4.879 -12.742 -0.053 1 95.31 25 ARG B O 1
ATOM 757 N N . ALA B 1 26 ? 7.074 -12.961 0.295 1 96.88 26 ALA B N 1
ATOM 758 C CA . ALA B 1 26 ? 7.07 -11.969 1.366 1 96.88 26 ALA B CA 1
ATOM 759 C C . ALA B 1 26 ? 6.672 -10.594 0.84 1 96.88 26 ALA B C 1
ATOM 761 O O . ALA B 1 26 ? 5.918 -9.867 1.492 1 96.88 26 ALA B O 1
ATOM 762 N N . VAL B 1 27 ? 7.113 -10.258 -0.323 1 97.69 27 VAL B N 1
ATOM 763 C CA . VAL B 1 27 ? 6.816 -8.969 -0.936 1 97.69 27 VAL B CA 1
ATOM 764 C C . VAL B 1 27 ? 5.332 -8.883 -1.274 1 97.69 27 VAL B C 1
ATOM 766 O O . VAL B 1 27 ? 4.68 -7.879 -0.988 1 97.69 27 VAL B O 1
ATOM 769 N N . ILE B 1 28 ? 4.781 -9.914 -1.817 1 97.5 28 ILE B N 1
ATOM 770 C CA . ILE B 1 28 ? 3.379 -9.945 -2.209 1 97.5 28 ILE B CA 1
ATOM 771 C C . ILE B 1 28 ? 2.494 -9.859 -0.967 1 97.5 28 ILE B C 1
ATOM 773 O O . ILE B 1 28 ? 1.515 -9.109 -0.943 1 97.5 28 ILE B O 1
ATOM 777 N N . GLU B 1 29 ? 2.91 -10.57 0.05 1 97.5 29 GLU B N 1
ATOM 778 C CA . GLU B 1 29 ? 2.129 -10.539 1.282 1 97.5 29 GLU B CA 1
ATOM 779 C C . GLU B 1 29 ? 2.16 -9.148 1.916 1 97.5 29 GLU B C 1
ATOM 781 O O . GLU B 1 29 ? 1.136 -8.656 2.389 1 97.5 29 GLU B O 1
ATOM 786 N N . GLU B 1 30 ? 3.289 -8.508 1.878 1 98.12 30 GLU B N 1
ATOM 787 C CA . GLU B 1 30 ? 3.398 -7.148 2.398 1 98.12 30 GLU B CA 1
ATOM 788 C C . GLU B 1 30 ? 2.555 -6.176 1.581 1 98.12 30 GLU B C 1
ATOM 790 O O . GLU B 1 30 ? 1.883 -5.305 2.141 1 98.12 30 GLU B O 1
ATOM 795 N N . ALA B 1 31 ? 2.57 -6.34 0.299 1 98.56 31 ALA B N 1
ATOM 796 C CA . ALA B 1 31 ? 1.809 -5.488 -0.612 1 98.56 31 ALA B CA 1
ATOM 797 C C . ALA B 1 31 ? 0.308 -5.641 -0.379 1 98.56 31 ALA B C 1
ATOM 799 O O . ALA B 1 31 ? -0.423 -4.648 -0.332 1 98.56 31 ALA B O 1
ATOM 800 N N . LEU B 1 32 ? -0.088 -6.852 -0.194 1 98.31 32 LEU B N 1
ATOM 801 C CA . LEU B 1 32 ? -1.501 -7.117 0.053 1 98.31 32 LEU B CA 1
ATOM 802 C C . LEU B 1 32 ? -1.94 -6.531 1.39 1 98.31 32 LEU B C 1
ATOM 804 O O . LEU B 1 32 ? -3.023 -5.949 1.491 1 98.31 32 LEU B O 1
ATOM 808 N N . ARG B 1 33 ? -1.081 -6.645 2.365 1 98.56 33 ARG B N 1
ATOM 809 C CA . ARG B 1 33 ? -1.397 -6.09 3.678 1 98.56 33 ARG B CA 1
ATOM 810 C C . ARG B 1 33 ? -1.536 -4.574 3.613 1 98.56 33 ARG B C 1
ATOM 812 O O . ARG B 1 33 ? -2.432 -4 4.238 1 98.56 33 ARG B O 1
ATOM 819 N N . LEU B 1 34 ? -0.712 -3.998 2.871 1 98.44 34 LEU B N 1
ATOM 820 C CA . LEU B 1 34 ? -0.754 -2.549 2.709 1 98.44 34 LEU B CA 1
ATOM 821 C C . LEU B 1 34 ? -2.02 -2.121 1.974 1 98.44 34 LEU B C 1
ATOM 823 O O . LEU B 1 34 ? -2.664 -1.142 2.355 1 98.44 34 LEU B O 1
ATOM 827 N N . LEU B 1 35 ? -2.338 -2.852 0.955 1 98.5 35 LEU B N 1
ATOM 828 C CA . LEU B 1 35 ? -3.551 -2.572 0.194 1 98.5 35 LEU B CA 1
ATOM 829 C C . LEU B 1 35 ? -4.781 -2.637 1.092 1 98.5 35 LEU B C 1
ATOM 831 O O . LEU B 1 35 ? -5.637 -1.749 1.046 1 98.5 35 LEU B O 1
ATOM 835 N N . ILE B 1 36 ? -4.812 -3.652 1.953 1 98.5 36 ILE B N 1
ATOM 836 C CA . ILE B 1 36 ? -5.945 -3.854 2.848 1 98.5 36 ILE B CA 1
ATOM 837 C C . ILE B 1 36 ? -6.023 -2.703 3.85 1 98.5 36 ILE B C 1
ATOM 839 O O . ILE B 1 36 ? -7.094 -2.125 4.059 1 98.5 36 ILE B O 1
ATOM 843 N N . ARG B 1 37 ? -4.887 -2.338 4.398 1 98.06 37 ARG B N 1
ATOM 844 C CA . ARG B 1 37 ? -4.8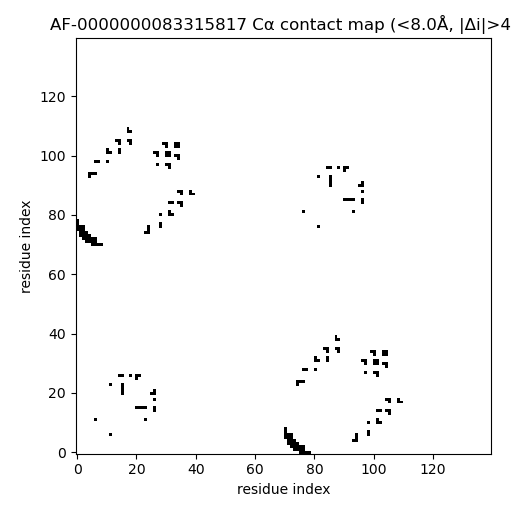28 -1.263 5.383 1 98.06 37 ARG B CA 1
ATOM 845 C C . ARG B 1 37 ? -5.297 0.058 4.781 1 98.06 37 ARG B C 1
ATOM 847 O O . ARG B 1 37 ? -6.09 0.778 5.391 1 98.06 37 ARG B O 1
ATOM 854 N N . LEU B 1 38 ? -4.883 0.272 3.551 1 97.44 38 LEU B N 1
ATOM 855 C CA . LEU B 1 38 ? -5.207 1.543 2.914 1 97.44 38 LEU B CA 1
ATOM 856 C C . LEU B 1 38 ? -6.68 1.593 2.52 1 97.44 38 LEU B C 1
ATOM 858 O O . LEU B 1 38 ? -7.336 2.625 2.68 1 97.44 38 LEU B O 1
ATOM 862 N N . LYS B 1 39 ? -7.145 0.49 2.049 1 97.38 39 LYS B N 1
ATOM 863 C CA . LYS B 1 39 ? -8.555 0.438 1.66 1 97.38 39 LYS B CA 1
ATOM 864 C C . LYS B 1 39 ? -9.461 0.562 2.877 1 97.38 39 LYS B C 1
ATOM 866 O O . LYS B 1 39 ? -10.5 1.223 2.814 1 97.38 39 LYS B O 1
ATOM 871 N N . GLN B 1 40 ? -9.125 -0.037 4.008 1 97.12 40 GLN B N 1
ATOM 872 C CA . GLN B 1 40 ? -9.883 0.093 5.25 1 97.12 40 GLN B CA 1
ATOM 873 C C . GLN B 1 40 ? -9.883 1.537 5.742 1 97.12 40 GLN B C 1
ATOM 875 O O . GLN B 1 40 ? -10.922 2.055 6.16 1 97.12 40 GLN B O 1
ATOM 880 N N . GLN B 1 41 ? -8.766 2.191 5.637 1 96.75 41 GLN B N 1
ATOM 881 C CA . GLN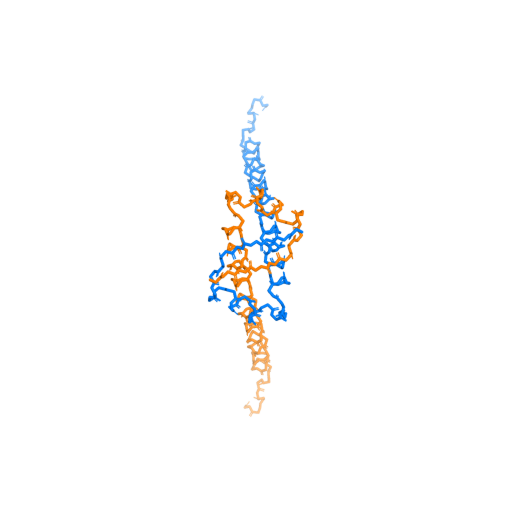 B 1 41 ? -8.648 3.59 6.039 1 96.75 41 GLN B CA 1
ATOM 882 C C . GLN B 1 41 ? -9.508 4.488 5.148 1 96.75 41 GLN B C 1
ATOM 884 O O . GLN B 1 41 ? -10.133 5.434 5.629 1 96.75 41 GLN B O 1
ATOM 889 N N . GLU B 1 42 ? -9.5 4.188 3.926 1 95.19 42 GLU B N 1
ATOM 890 C CA . GLU B 1 42 ? -10.305 4.941 2.971 1 95.19 42 GLU B CA 1
ATOM 891 C C . GLU B 1 42 ? -11.797 4.816 3.289 1 95.19 42 GLU B C 1
ATOM 893 O O . GLU B 1 42 ? -12.539 5.793 3.174 1 95.19 42 GLU B O 1
ATOM 898 N N . GLN B 1 43 ? -12.164 3.629 3.686 1 94.38 43 GLN B N 1
ATOM 899 C CA . GLN B 1 43 ? -13.555 3.398 4.047 1 94.38 43 GLN B CA 1
ATOM 900 C C . GLN B 1 43 ? -13.938 4.188 5.297 1 94.38 43 GLN B C 1
ATOM 902 O O . GLN B 1 43 ? -15.031 4.75 5.371 1 94.38 43 GLN B O 1
ATOM 907 N N . VAL B 1 44 ? -13.023 4.234 6.203 1 93.31 44 VAL B N 1
ATOM 908 C CA . VAL B 1 44 ? -13.258 4.965 7.445 1 93.31 44 VAL B CA 1
ATOM 909 C C . VAL B 1 44 ? -13.328 6.461 7.156 1 93.31 44 VAL B C 1
ATOM 911 O O . VAL B 1 44 ? -14.203 7.16 7.676 1 93.31 44 VAL B O 1
ATOM 914 N N . ARG B 1 45 ? -12.445 6.965 6.285 1 94.38 45 ARG B N 1
ATOM 915 C CA . ARG B 1 45 ? -12.43 8.375 5.914 1 94.38 45 ARG B CA 1
ATOM 916 C C . ARG B 1 45 ? -13.719 8.773 5.199 1 94.38 45 ARG B C 1
ATOM 918 O O . ARG B 1 45 ? -14.258 9.859 5.438 1 94.38 45 ARG B O 1
ATOM 925 N N . ALA B 1 46 ? -14.148 7.859 4.387 1 91.81 46 ALA B N 1
ATOM 926 C CA . ALA B 1 46 ? -15.375 8.109 3.639 1 91.81 46 ALA B CA 1
ATOM 927 C C . ALA B 1 46 ? -16.578 8.227 4.574 1 91.81 46 ALA B C 1
ATOM 929 O O . ALA B 1 46 ? -17.453 9.07 4.379 1 91.81 46 ALA B O 1
ATOM 930 N N . LEU B 1 47 ? -16.578 7.469 5.641 1 89.94 47 LEU B N 1
ATOM 931 C CA . LEU B 1 47 ? -17.672 7.469 6.613 1 89.94 47 LEU B CA 1
ATOM 932 C C . LEU B 1 47 ? -17.625 8.727 7.477 1 89.94 47 LEU B C 1
ATOM 934 O O . LEU B 1 47 ? -18.672 9.312 7.785 1 89.94 47 LEU B O 1
ATOM 938 N N . ARG B 1 48 ? -16.406 9.117 7.809 1 88.44 48 ARG B N 1
ATOM 939 C CA . ARG B 1 48 ? -16.234 10.32 8.617 1 88.44 48 ARG B CA 1
ATOM 940 C C . ARG B 1 48 ? -16.641 11.562 7.836 1 88.44 48 ARG B C 1
ATOM 942 O O . ARG B 1 48 ? -17.203 12.5 8.406 1 88.44 48 ARG B O 1
ATOM 949 N N . GLY B 1 49 ? -16.297 11.547 6.605 1 85.31 49 GLY B N 1
ATOM 950 C CA . GLY B 1 49 ? -16.719 12.664 5.766 1 85.31 49 GLY B CA 1
ATOM 951 C C . GLY B 1 49 ? -18.219 12.812 5.688 1 85.31 49 GLY B C 1
ATOM 952 O O . GLY B 1 49 ? -18.75 13.93 5.746 1 85.31 49 GLY B O 1
ATOM 953 N N . GLN B 1 50 ? -18.734 11.727 5.617 1 86.5 50 GLN B N 1
ATOM 954 C CA . GLN B 1 50 ? -20.188 11.727 5.555 1 86.5 50 GLN B CA 1
ATOM 955 C C . GLN B 1 50 ? -20.797 12.211 6.871 1 86.5 50 GLN B C 1
ATOM 957 O O . GLN B 1 50 ? -21.766 12.961 6.875 1 86.5 50 GLN B O 1
ATOM 962 N N . LEU B 1 51 ? -20.141 11.859 7.949 1 84.5 51 LEU B N 1
ATOM 963 C CA . LEU B 1 51 ? -20.641 12.227 9.273 1 84.5 51 LEU B CA 1
ATOM 964 C C . LEU B 1 51 ? -20.391 13.703 9.555 1 84.5 51 LEU B C 1
ATOM 966 O O . LEU B 1 51 ? -21.234 14.375 10.156 1 84.5 51 LEU B O 1
ATOM 970 N N . SER B 1 52 ? -19.203 14.172 9.141 1 78.5 52 SER B N 1
ATOM 971 C CA . SER B 1 52 ? -18.828 15.57 9.344 1 78.5 52 SER B CA 1
ATOM 972 C C . SER B 1 52 ? -19.734 16.5 8.531 1 78.5 52 SER B C 1
ATOM 974 O O . SER B 1 52 ? -20.094 17.578 8.992 1 78.5 52 SER B O 1
ATOM 976 N N . TRP B 1 53 ? -20.062 16.109 7.43 1 80.56 53 TRP B N 1
ATOM 977 C CA . TRP B 1 53 ? -20.969 16.875 6.586 1 80.56 53 TRP B CA 1
ATOM 978 C C . TRP B 1 53 ? -22.359 16.969 7.215 1 80.56 53 TRP B C 1
ATOM 980 O O . TRP B 1 53 ? -23 18.016 7.18 1 80.56 53 TRP B O 1
ATOM 990 N N . GLU B 1 54 ? -22.641 15.898 7.82 1 75.0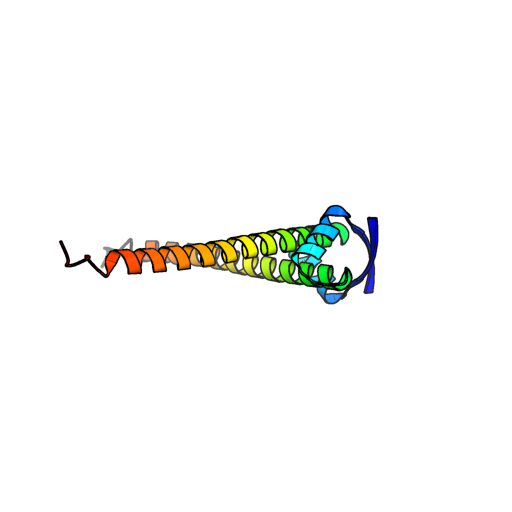6 54 GLU B N 1
ATOM 991 C CA . GLU B 1 54 ? -23.938 15.867 8.492 1 75.06 54 GLU B CA 1
ATOM 992 C C . GLU B 1 54 ? -23.922 16.688 9.781 1 75.06 54 GLU B C 1
ATOM 994 O O . GLU B 1 54 ? -24.891 17.375 10.102 1 75.06 54 GLU B O 1
ATOM 999 N N . GLY B 1 55 ? -22.859 16.609 10.438 1 71.5 55 GLY B N 1
ATOM 1000 C CA . GLY B 1 55 ? -22.719 17.375 11.664 1 71.5 55 GLY B CA 1
ATOM 1001 C C . GLY B 1 55 ? -22.719 18.875 11.422 1 71.5 55 GLY B C 1
ATOM 1002 O O . GLY B 1 55 ? -23.375 19.625 12.148 1 71.5 55 GLY B O 1
ATOM 1003 N N . ASP B 1 56 ? -22.047 19.219 10.438 1 75.94 56 ASP B N 1
ATOM 1004 C CA . ASP B 1 56 ? -22 20.641 10.094 1 75.94 56 ASP B CA 1
ATOM 1005 C C . ASP B 1 56 ? -23.359 21.156 9.625 1 75.94 56 ASP B C 1
ATOM 1007 O O . ASP B 1 56 ? -23.766 22.25 9.984 1 75.94 56 ASP B O 1
ATOM 1011 N N . LEU B 1 57 ? -24.062 20.422 8.797 1 69.56 57 LEU B N 1
ATOM 1012 C CA . LEU B 1 57 ? -25.375 20.797 8.32 1 69.56 57 LEU B CA 1
ATOM 1013 C C . LEU B 1 57 ? -26.359 20.953 9.477 1 69.56 57 LEU B C 1
ATOM 1015 O O . LEU B 1 57 ? -27.172 21.875 9.484 1 69.56 57 LEU B O 1
ATOM 1019 N N . ASN B 1 58 ? -26.25 20.141 10.453 1 69.19 58 ASN B N 1
ATOM 1020 C CA . ASN B 1 58 ? -27.109 20.219 11.625 1 69.19 58 ASN B CA 1
ATOM 1021 C C . ASN B 1 58 ? -26.766 21.422 12.5 1 69.19 58 ASN B C 1
ATOM 1023 O O . ASN B 1 58 ? -27.656 22.078 13.031 1 69.19 58 ASN B O 1
ATOM 1027 N N . ALA B 1 59 ? -25.484 21.609 12.539 1 68 59 ALA B N 1
ATOM 1028 C CA . ALA B 1 59 ? -25.031 22.75 13.32 1 68 59 ALA B CA 1
ATOM 1029 C C . ALA B 1 59 ? -25.469 24.062 12.688 1 68 59 ALA B C 1
ATOM 1031 O O . ALA B 1 59 ? -25.891 24.984 13.391 1 68 59 ALA B O 1
ATOM 1032 N N . LEU B 1 60 ? -25.359 24.219 11.391 1 67.75 60 LEU B N 1
ATOM 1033 C CA . LEU B 1 60 ? -25.797 25.422 10.672 1 67.75 60 LEU B CA 1
ATOM 1034 C C . LEU B 1 60 ? -27.312 25.594 10.758 1 67.75 60 LEU B C 1
ATOM 1036 O O . LEU B 1 60 ? -27.797 26.719 10.844 1 67.75 60 LEU B O 1
ATOM 1040 N N . ARG B 1 61 ? -27.953 24.484 10.797 1 69.88 61 ARG B N 1
ATOM 1041 C CA . ARG B 1 61 ? -29.406 24.547 10.93 1 69.88 61 ARG B CA 1
ATOM 1042 C C . ARG B 1 61 ? -29.812 24.938 12.352 1 69.88 61 ARG B C 1
ATOM 1044 O O . ARG B 1 61 ? -30.781 25.656 12.547 1 69.88 61 ARG B O 1
ATOM 1051 N N . GLN B 1 62 ? -29.094 24.547 13.289 1 67.19 62 GLN B N 1
ATOM 1052 C CA . GLN B 1 62 ? -29.406 24.875 14.68 1 67.19 62 GLN B CA 1
ATOM 1053 C C . GLN B 1 62 ? -29.031 26.328 14.992 1 67.19 62 GLN B C 1
ATOM 1055 O O . GLN B 1 62 ? -29.641 26.953 15.844 1 67.19 62 GLN B O 1
ATOM 1060 N N . ASP B 1 63 ? -27.891 26.828 14.414 1 61.22 63 ASP B N 1
ATOM 1061 C CA . ASP B 1 63 ? -27.453 28.188 14.664 1 61.22 63 ASP B CA 1
ATOM 1062 C C . ASP B 1 63 ? -28.297 29.188 13.898 1 61.22 63 ASP B C 1
ATOM 1064 O O . ASP B 1 63 ? -28.25 30.391 14.172 1 61.22 63 ASP B O 1
ATOM 1068 N N . ARG B 1 64 ? -28.828 28.812 12.812 1 60.56 64 ARG B N 1
ATOM 1069 C CA . ARG B 1 64 ? -29.703 29.766 12.125 1 60.56 64 ARG B CA 1
ATOM 1070 C C . ARG B 1 64 ? -30.891 30.156 13 1 60.56 64 ARG B C 1
ATOM 1072 O O . ARG B 1 64 ? -31.172 31.344 13.164 1 60.56 64 ARG B O 1
ATOM 1079 N N . LEU B 1 65 ? -32.156 29.672 12.789 1 51.38 65 LEU B N 1
ATOM 1080 C CA . LEU B 1 65 ? -33.438 30.328 13.102 1 51.38 65 LEU B CA 1
ATOM 1081 C C . LEU B 1 65 ? -33.719 30.266 14.602 1 51.38 65 LEU B C 1
ATOM 1083 O O . LEU B 1 65 ? -33.906 29.188 15.164 1 51.38 65 LEU B O 1
ATOM 1087 N N . PRO B 1 66 ? -33.125 31.219 15.406 1 54.06 66 PRO B N 1
ATOM 1088 C CA . PRO B 1 66 ? -33.906 31.406 16.656 1 54.06 66 PRO B CA 1
ATOM 1089 C C . PRO B 1 66 ? -35.406 31.438 16.422 1 54.06 66 PRO B C 1
ATOM 1091 O O . PRO B 1 66 ? -35.875 32.031 15.43 1 54.06 66 PRO B O 1
ATOM 1094 N N . ASP B 1 67 ? -36.156 30.391 16.484 1 50.91 67 ASP B N 1
ATOM 1095 C CA . ASP B 1 67 ? -37.594 30.609 16.375 1 50.91 67 ASP B CA 1
ATOM 1096 C C . ASP B 1 67 ? -38 31.938 17 1 50.91 67 ASP B C 1
ATOM 1098 O O . ASP B 1 67 ? -37.719 32.188 18.188 1 50.91 67 ASP B O 1
ATOM 1102 N N . PRO B 1 68 ? -37.969 33.062 16.125 1 53.28 68 PRO B N 1
ATOM 1103 C CA . PRO B 1 68 ? -38.406 34.344 16.719 1 53.28 68 PRO B CA 1
ATOM 1104 C C . PRO B 1 68 ? -39.594 34.188 17.641 1 53.28 68 PRO B C 1
ATOM 1106 O O . PRO B 1 68 ? -40.062 35.188 18.203 1 53.28 68 PRO B O 1
ATOM 1109 N N . VAL B 1 69 ? -40.312 33.094 17.266 1 51.84 69 VAL B N 1
ATOM 1110 C CA . VAL B 1 69 ? -41.625 33.25 17.906 1 51.84 69 VAL B CA 1
ATOM 1111 C C . VAL B 1 69 ? -41.469 33.094 19.422 1 51.84 69 VAL B C 1
ATOM 1113 O O . VAL B 1 69 ? -42.469 33.156 20.156 1 51.84 69 VAL B O 1
ATOM 1116 N N . LYS B 1 70 ? -40.094 32.938 20.016 1 39.97 70 LYS B N 1
ATOM 1117 C CA . LYS B 1 70 ? -40.438 33.188 21.422 1 39.97 70 LYS B CA 1
ATOM 1118 C C . LYS B 1 70 ? -40.344 34.688 21.75 1 39.97 70 LYS B C 1
ATOM 1120 O O . LYS B 1 70 ? -39.5 35.375 21.219 1 39.97 70 LYS B O 1
#

Nearest PDB structures (foldseek):
  6a7v-assembly1_H  TM=8.501E-01  e=9.459E-02  Mycobacterium tuberculosis H37Rv
  6a7v-assembly1_H  TM=8.524E-01  e=9.459E-02  Mycobacterium tuberculosis H37Rv

pLDDT: mean 86.53, std 15.15, range [39.97, 98.62]

Sequence (140 aa):
MRTNVVIDEQLMAQALALSGLRTKRAVIEEALRLLIRLKQQEQVRALRGQLSWEGDLNALRQDRLPDPVKMRTNVVIDEQLMAQALALSGLRTKRAVIEEALRLLIRLKQQEQVRALRGQLSWEGDLNALRQDRLPDPVK

Organism: NCBI:txid1204385

Foldseek 3Di:
DDDDDDDDPVVQVVLCVVVVDDDSVVSVVVVVVVVVVVVVVVVVVVVVVVVVVVVVVVVVVVPPDPVVVD/DDDDDDDDPVVQVVLCVVVVDDDSVVSVVVVVVVVVVVVVVVVVVVVVVVVVVVVVVVVVVVPPDPVVVD

Secondary structure (DSSP, 8-state):
-EEEEE--HHHHHHHHHHH--SSHHHHHHHHHHHHHHHHHHHHHHHHHHHHHHHHHHHHHHHHH---TT-/-EEEEE--HHHHHHHHHHH--S-HHHHHHHHHHHHHHHHHHHHHHHHHHHHHHHHHHHHHHHHH---TT-

Radius of gyration: 24.91 Å; Cα contacts (8 Å, |Δi|>4): 115; chains: 2; bounding box: 76×66×37 Å

Solvent-accessible surface area (backbone atoms only — not comparable to full-atom values): 7821 Å² total; per-residue (Å²): 81,83,42,80,38,69,42,62,55,68,60,52,52,51,34,38,66,66,69,70,50,91,42,70,51,58,44,51,52,51,11,39,52,49,44,42,54,50,47,53,49,49,53,52,50,54,51,48,51,54,49,51,52,48,50,50,54,50,48,54,57,65,68,56,67,68,68,72,84,110,81,81,42,80,38,70,43,63,56,67,59,52,53,50,33,39,68,68,69,70,48,91,43,70,50,58,44,51,52,50,10,40,50,50,43,41,54,51,46,53,50,51,53,52,51,54,52,47,51,56,48,52,54,48,51,50,54,50,49,55,56,64,68,52,67,68,68,71,85,108

InterPro domains:
  IPR019239 Bacterial antitoxin of type II TA system, VapB [PF09957] (1-45)